Protein AF-A0A0H2V8B6-F1 (afdb_monomer)

Sequence (102 aa):
MMIISKKQLIGVVAIGILLAGVVFFIWWVSKGRFIQTTDDAYIGGNITTVASKVSGYISAIEVRDNQSVKKGDIILRLDDRDYRANVARLEGFRSSLRWPPS

Solvent-accessible surface area (backbone atoms only — not comparable to full-atom values): 6810 Å² total; per-residue (Å²): 133,89,82,79,48,73,69,56,53,51,49,54,50,52,52,51,52,51,53,52,51,52,54,50,49,53,47,36,73,74,52,56,76,74,69,74,86,75,87,78,78,74,82,86,70,90,84,78,89,84,77,76,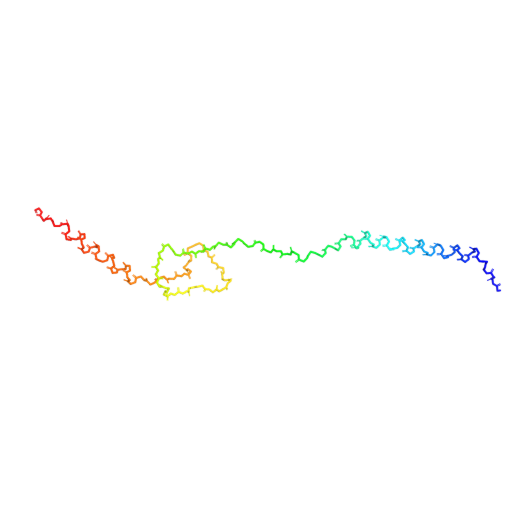96,65,95,64,56,78,67,44,74,70,63,61,92,92,60,92,79,62,95,86,64,73,55,65,39,63,52,52,66,68,57,54,53,50,50,53,52,51,51,54,51,54,57,63,68,66,64,73,87,129

Radius of gyration: 40.68 Å; Cα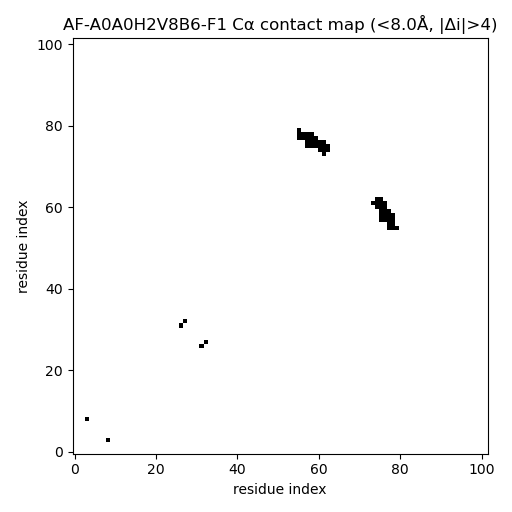 contacts (8 Å, |Δi|>4): 28; chains: 1; bounding box: 71×26×124 Å

Mean predicted aligned error: 17.41 Å

pLDDT: mean 74.7, std 12.06, range [47.59, 96.12]

Secondary structure (DSSP, 8-state):
-----HHHHHHHHHHHHHHHHHHHHHHHHHTGGG------------------SS---EEEE---TT----TT---EEE--HHHHHHHHHHHHHHHHHT----

Organism: Escherichia coli O6:H1 (strain CFT073 / ATCC 700928 / UPEC) (NCBI:txid199310)

Structure (mmCIF, N/CA/C/O backbone):
data_AF-A0A0H2V8B6-F1
#
_entry.id   AF-A0A0H2V8B6-F1
#
loop_
_atom_site.group_PDB
_atom_site.id
_atom_site.type_symbol
_atom_site.label_atom_id
_atom_site.label_alt_id
_atom_site.label_comp_id
_atom_site.label_asym_id
_atom_site.label_entity_id
_atom_site.label_seq_id
_atom_site.pdbx_PDB_ins_code
_atom_site.Cartn_x
_atom_site.Cartn_y
_atom_site.Cartn_z
_atom_site.occupancy
_atom_site.B_iso_or_equiv
_atom_site.auth_seq_id
_atom_site.auth_comp_id
_atom_site.auth_asym_id
_atom_site.auth_atom_id
_atom_site.pdbx_PDB_model_num
ATOM 1 N N . MET A 1 1 ? 30.424 0.004 -69.902 1.00 47.59 1 MET A N 1
ATOM 2 C CA . MET A 1 1 ? 30.930 -0.422 -68.579 1.00 47.59 1 MET A CA 1
ATOM 3 C C . MET A 1 1 ? 31.415 0.827 -67.846 1.00 47.59 1 MET A C 1
ATOM 5 O O . MET A 1 1 ? 32.482 1.327 -68.176 1.00 47.59 1 MET A O 1
ATOM 9 N N . MET A 1 2 ? 30.600 1.432 -66.976 1.00 61.28 2 MET A N 1
ATOM 10 C CA . MET A 1 2 ? 30.954 2.700 -66.317 1.00 61.28 2 MET A CA 1
ATOM 11 C C . MET A 1 2 ? 31.897 2.399 -65.144 1.00 61.28 2 MET A C 1
ATOM 13 O O . MET A 1 2 ? 31.486 1.795 -64.158 1.00 61.28 2 MET A O 1
ATOM 17 N N . ILE A 1 3 ? 33.179 2.738 -65.284 1.00 68.00 3 ILE A N 1
ATOM 18 C CA . ILE A 1 3 ? 34.205 2.438 -64.278 1.00 68.00 3 ILE A CA 1
ATOM 19 C C . ILE A 1 3 ? 34.148 3.539 -63.214 1.00 68.00 3 ILE A C 1
ATOM 21 O O . ILE A 1 3 ? 34.603 4.658 -63.440 1.00 68.00 3 ILE A O 1
ATOM 25 N N . ILE A 1 4 ? 33.545 3.237 -62.065 1.00 75.19 4 ILE A N 1
ATOM 26 C CA . ILE A 1 4 ? 33.440 4.170 -60.936 1.00 75.19 4 ILE A CA 1
ATOM 27 C C . ILE A 1 4 ? 34.823 4.312 -60.287 1.00 75.19 4 ILE A C 1
ATOM 29 O O . ILE A 1 4 ? 35.456 3.323 -59.915 1.00 75.19 4 ILE A O 1
ATOM 33 N N . SER A 1 5 ? 35.312 5.546 -60.145 1.00 83.06 5 SER A N 1
ATOM 34 C CA . SER A 1 5 ? 36.622 5.804 -59.531 1.00 83.06 5 SER A CA 1
ATOM 35 C C . SER A 1 5 ? 36.595 5.587 -58.010 1.00 83.06 5 SER A C 1
ATOM 37 O O . SER A 1 5 ? 35.576 5.817 -57.357 1.00 83.06 5 SER A O 1
ATOM 39 N N . LYS A 1 6 ? 37.736 5.220 -57.401 1.00 81.81 6 LYS A N 1
ATOM 40 C CA . LYS A 1 6 ? 37.846 5.025 -55.936 1.00 81.81 6 LYS A CA 1
ATOM 41 C C . LYS A 1 6 ? 37.335 6.234 -55.134 1.00 81.81 6 LYS A C 1
ATOM 43 O O . LYS A 1 6 ? 36.707 6.057 -54.099 1.00 81.81 6 LYS A O 1
ATOM 48 N N . LYS A 1 7 ? 37.551 7.459 -55.632 1.00 83.31 7 LYS A N 1
ATOM 49 C CA . LYS A 1 7 ? 37.069 8.703 -55.004 1.00 83.31 7 LYS A CA 1
ATOM 50 C C . LYS A 1 7 ? 35.541 8.826 -55.041 1.00 83.31 7 LYS A C 1
ATOM 52 O O . LYS A 1 7 ? 34.947 9.260 -54.062 1.00 83.31 7 LYS A O 1
ATOM 57 N N . GLN A 1 8 ? 34.905 8.406 -56.136 1.00 84.88 8 GLN A N 1
ATOM 58 C CA . GLN A 1 8 ? 3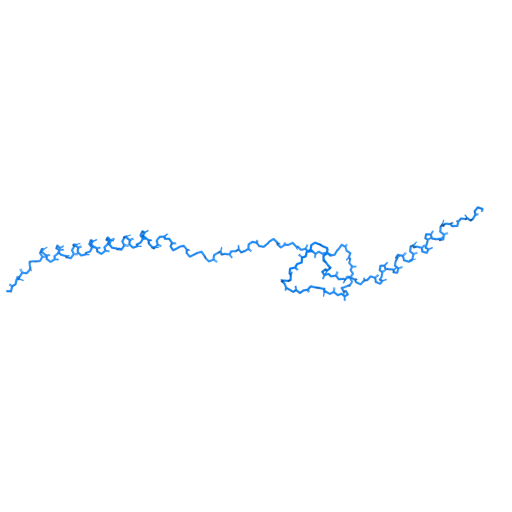3.443 8.375 -56.246 1.00 84.88 8 GLN A CA 1
ATOM 59 C C . GLN A 1 8 ? 32.830 7.293 -55.356 1.00 84.88 8 GLN A C 1
ATOM 61 O O . GLN A 1 8 ? 31.810 7.546 -54.725 1.00 84.88 8 GLN A O 1
ATOM 66 N N . LEU A 1 9 ? 33.483 6.133 -55.235 1.00 87.69 9 LEU A N 1
ATOM 67 C CA . LEU A 1 9 ? 33.059 5.087 -54.303 1.00 87.69 9 LEU A CA 1
ATOM 68 C C . LEU A 1 9 ? 33.084 5.595 -52.852 1.00 87.69 9 LEU A C 1
ATOM 70 O O . LEU A 1 9 ? 32.105 5.439 -52.129 1.00 87.69 9 LEU A O 1
ATOM 74 N N . ILE A 1 10 ? 34.168 6.270 -52.451 1.00 89.81 10 ILE A N 1
ATOM 75 C CA . ILE A 1 10 ? 34.291 6.883 -51.119 1.00 89.81 10 ILE A CA 1
ATOM 76 C C . ILE A 1 10 ? 33.205 7.945 -50.902 1.00 89.81 10 ILE A C 1
ATOM 78 O O . ILE A 1 10 ? 32.594 7.975 -49.838 1.00 89.81 10 ILE A O 1
ATOM 82 N N . GLY A 1 11 ? 32.924 8.779 -51.908 1.00 91.25 11 GLY A N 1
ATOM 83 C CA . GLY A 1 11 ? 31.867 9.790 -51.831 1.00 91.25 11 GLY A CA 1
ATOM 84 C C . GLY A 1 11 ? 30.478 9.184 -51.616 1.00 91.25 11 GLY A C 1
ATOM 85 O O . GLY A 1 11 ? 29.741 9.631 -50.742 1.00 91.25 11 GLY A O 1
ATOM 86 N N . VAL A 1 12 ? 30.140 8.125 -52.355 1.00 91.38 12 VAL A N 1
ATOM 87 C CA . VAL A 1 12 ? 28.854 7.424 -52.209 1.00 91.38 12 VAL A CA 1
ATOM 88 C C . VAL A 1 12 ? 28.729 6.773 -50.831 1.00 91.38 12 VAL A C 1
ATOM 90 O O . VAL A 1 12 ? 27.685 6.891 -50.193 1.00 91.38 12 VAL A O 1
ATOM 93 N N . VAL A 1 13 ? 29.796 6.143 -50.335 1.00 93.00 13 VAL A N 1
ATOM 94 C CA . VAL A 1 13 ? 29.809 5.540 -48.993 1.00 93.00 13 VAL A CA 1
ATOM 95 C C . VAL A 1 13 ? 29.663 6.609 -47.907 1.00 93.00 13 VAL A C 1
ATOM 97 O O . VAL A 1 13 ? 28.864 6.435 -46.990 1.00 93.00 13 V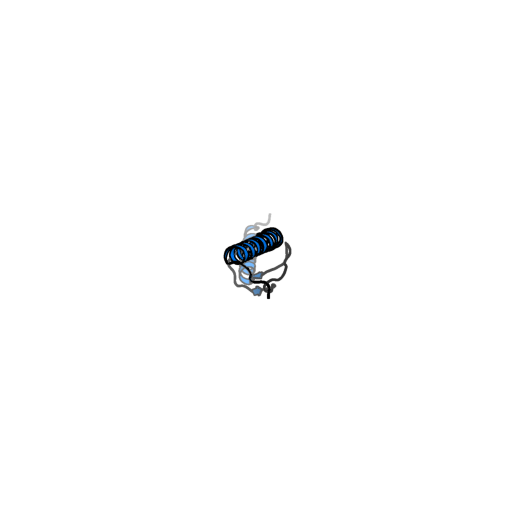AL A O 1
ATOM 100 N N . ALA A 1 14 ? 30.369 7.735 -48.026 1.00 93.38 14 ALA A N 1
ATOM 101 C CA . ALA A 1 14 ? 30.271 8.839 -47.074 1.00 93.38 14 ALA A CA 1
ATOM 102 C C . ALA A 1 14 ? 28.851 9.424 -47.018 1.00 93.38 14 ALA A C 1
ATOM 104 O O . ALA A 1 14 ? 28.317 9.646 -45.932 1.00 93.38 14 ALA A O 1
ATOM 105 N N . ILE A 1 15 ? 28.210 9.608 -48.177 1.00 94.31 15 ILE A N 1
ATOM 106 C CA . ILE A 1 15 ? 26.814 10.057 -48.261 1.00 94.31 15 ILE A CA 1
ATOM 107 C C . ILE A 1 15 ? 25.873 9.015 -47.645 1.00 94.31 15 ILE A C 1
ATOM 109 O O . ILE A 1 15 ? 24.972 9.379 -46.893 1.00 94.31 15 ILE A O 1
ATOM 113 N N . GLY A 1 16 ? 26.096 7.725 -47.906 1.00 94.62 16 GLY A N 1
ATOM 114 C CA . GLY A 1 16 ? 25.304 6.643 -47.319 1.00 94.62 16 GLY A CA 1
ATOM 115 C C . GLY A 1 16 ? 25.362 6.627 -45.789 1.00 94.62 16 GLY A C 1
ATOM 116 O O . GLY A 1 16 ? 24.325 6.528 -45.135 1.00 94.62 16 GLY A O 1
ATOM 117 N N . ILE A 1 17 ? 26.556 6.799 -45.215 1.00 94.81 17 ILE A N 1
ATOM 118 C CA . ILE A 1 17 ? 26.750 6.890 -43.759 1.00 94.81 17 ILE A CA 1
ATOM 119 C C . ILE A 1 17 ? 26.039 8.125 -43.196 1.00 94.81 17 ILE A C 1
ATOM 121 O O . ILE A 1 17 ? 25.360 8.030 -42.173 1.00 94.81 17 ILE A O 1
ATOM 125 N N . LEU A 1 18 ? 26.152 9.269 -43.877 1.00 96.12 18 LEU A N 1
ATOM 126 C CA . LEU A 1 18 ? 25.495 10.505 -43.457 1.00 96.12 18 LEU A CA 1
ATOM 127 C C . LEU A 1 18 ? 23.967 10.336 -43.418 1.00 96.12 18 LEU A C 1
ATOM 129 O O . LEU A 1 18 ? 23.328 10.683 -42.427 1.00 96.12 18 LEU A O 1
ATOM 133 N N . LEU A 1 19 ? 23.387 9.750 -44.468 1.00 95.62 19 LEU A N 1
ATOM 134 C CA . LEU A 1 19 ? 21.948 9.497 -44.560 1.00 95.62 19 LEU A CA 1
ATOM 135 C C . LEU A 1 19 ? 21.469 8.519 -43.482 1.00 95.62 19 LEU A C 1
ATOM 137 O O . LEU A 1 19 ? 20.456 8.779 -42.832 1.00 95.62 19 LEU A O 1
ATOM 141 N N . ALA A 1 20 ? 22.210 7.436 -43.240 1.00 93.19 20 ALA A N 1
ATOM 142 C CA . ALA A 1 20 ? 21.893 6.485 -42.177 1.00 93.19 20 ALA A CA 1
ATOM 143 C C . ALA A 1 20 ? 21.911 7.150 -40.789 1.00 93.19 20 ALA A C 1
ATOM 145 O O . ALA A 1 20 ? 21.002 6.931 -39.986 1.00 93.19 20 ALA A O 1
ATOM 146 N N . GLY A 1 21 ? 22.899 8.016 -40.533 1.00 94.50 21 GLY A N 1
ATOM 147 C CA . GLY A 1 21 ? 22.989 8.794 -39.297 1.00 94.50 21 GLY A CA 1
ATOM 148 C C . GLY A 1 21 ? 21.800 9.736 -39.098 1.00 94.50 21 GLY A C 1
ATOM 149 O O . GLY A 1 21 ? 21.239 9.792 -38.005 1.00 94.50 21 GLY A O 1
ATOM 150 N N . VAL A 1 22 ? 21.360 10.423 -40.158 1.00 94.88 22 VAL A N 1
ATOM 151 C CA . VAL A 1 22 ? 20.187 11.314 -40.113 1.00 94.88 22 VAL A CA 1
ATOM 152 C C . VAL A 1 22 ? 18.906 10.533 -39.817 1.00 94.88 22 VAL A C 1
ATOM 154 O O . VAL A 1 22 ? 18.135 10.933 -38.945 1.00 94.88 22 VAL A O 1
ATOM 157 N N . VAL A 1 23 ? 18.685 9.399 -40.488 1.00 93.19 23 VAL A N 1
ATOM 158 C CA . VAL A 1 23 ? 17.500 8.553 -40.256 1.00 93.19 23 VAL A CA 1
ATOM 159 C C . VAL A 1 23 ? 17.475 8.026 -38.820 1.00 93.19 23 VAL A C 1
ATOM 161 O O . VAL A 1 23 ? 16.441 8.104 -38.152 1.00 93.19 23 VAL A O 1
ATOM 164 N N . PHE A 1 24 ? 18.617 7.551 -38.314 1.00 89.50 24 PHE A N 1
ATOM 165 C CA . PHE A 1 24 ? 18.739 7.096 -36.931 1.00 89.50 24 PHE A CA 1
ATOM 166 C C . PHE A 1 24 ? 18.465 8.225 -35.930 1.00 89.50 24 PHE A C 1
ATOM 168 O O . PHE A 1 24 ? 17.709 8.036 -34.977 1.00 89.50 24 PHE A O 1
ATOM 175 N N . PHE A 1 25 ? 19.020 9.416 -36.165 1.00 89.06 25 PHE A N 1
ATOM 176 C CA . PHE A 1 25 ? 18.812 10.579 -35.306 1.00 89.06 25 PHE A CA 1
ATOM 177 C C . PHE A 1 25 ? 17.336 10.995 -35.242 1.00 89.06 25 PHE A C 1
ATOM 179 O O . PHE A 1 25 ? 16.802 11.219 -34.154 1.00 89.06 25 PHE A O 1
ATOM 186 N N . ILE A 1 26 ? 16.647 11.032 -36.388 1.00 88.94 26 ILE A N 1
ATOM 187 C CA . ILE A 1 26 ? 15.210 11.335 -36.455 1.00 88.94 26 ILE A CA 1
ATOM 188 C C . ILE A 1 26 ? 14.404 10.301 -35.663 1.00 88.94 26 ILE A C 1
ATOM 190 O O . ILE A 1 26 ? 13.524 10.674 -34.883 1.00 88.94 26 ILE A O 1
ATOM 194 N N . TRP A 1 27 ? 14.709 9.010 -35.821 1.00 85.38 27 TRP A N 1
ATOM 195 C CA . TRP A 1 27 ? 14.037 7.939 -35.084 1.00 85.38 27 TRP A CA 1
ATOM 196 C C . TRP A 1 27 ? 14.282 8.034 -33.570 1.00 85.38 27 TRP A C 1
ATOM 198 O O . TRP A 1 27 ? 13.338 7.942 -32.779 1.00 85.38 27 TRP A O 1
ATOM 208 N N . TRP A 1 28 ? 15.522 8.304 -33.158 1.00 81.31 28 TRP A N 1
ATOM 209 C CA . TRP A 1 28 ? 15.904 8.475 -31.756 1.00 81.31 28 TRP A CA 1
ATOM 210 C C . TRP A 1 28 ? 15.169 9.645 -31.091 1.00 81.31 28 TRP A C 1
ATOM 212 O O . TRP A 1 28 ? 14.579 9.485 -30.021 1.00 81.31 28 TRP A O 1
ATOM 222 N N . VAL A 1 29 ? 15.151 10.813 -31.742 1.00 82.00 29 VAL A N 1
ATOM 223 C CA . VAL A 1 29 ? 14.468 12.013 -31.231 1.00 82.00 29 VAL A CA 1
ATOM 224 C C . VAL A 1 29 ? 12.949 11.841 -31.230 1.00 82.00 29 VAL A C 1
ATOM 226 O O . VAL A 1 29 ? 12.285 12.338 -30.326 1.00 82.00 29 VAL A O 1
ATOM 229 N N . SER A 1 30 ? 12.384 11.127 -32.204 1.00 75.62 30 SER A N 1
ATOM 230 C CA . SER A 1 30 ? 10.926 10.994 -32.329 1.00 75.62 30 SER A CA 1
ATOM 231 C C . SER A 1 30 ? 10.332 9.893 -31.451 1.00 75.62 30 SER A C 1
ATOM 233 O O . SER A 1 30 ? 9.176 9.992 -31.043 1.00 75.62 30 SER A O 1
ATOM 235 N N . LYS A 1 31 ? 11.077 8.811 -31.203 1.00 67.00 31 LYS A N 1
ATOM 236 C CA . LYS A 1 31 ? 10.559 7.600 -30.546 1.00 67.00 31 LYS A CA 1
ATOM 237 C C . LYS A 1 31 ? 11.441 7.131 -29.395 1.00 67.00 31 LYS A C 1
ATOM 239 O O . LYS A 1 31 ? 10.926 6.936 -28.301 1.00 67.00 31 LYS A O 1
ATOM 244 N N . GLY A 1 32 ? 12.748 6.994 -29.615 1.00 61.62 32 GLY A N 1
ATOM 245 C CA . GLY A 1 32 ? 13.669 6.395 -28.639 1.00 61.62 32 GLY A CA 1
ATOM 246 C C . GLY A 1 32 ? 13.771 7.162 -27.316 1.00 61.62 32 GLY A C 1
ATOM 247 O O . GLY A 1 32 ? 13.720 6.558 -26.250 1.00 61.62 32 GLY A O 1
ATOM 248 N N . ARG A 1 33 ? 13.832 8.501 -27.363 1.00 64.38 33 ARG A N 1
ATOM 249 C CA . ARG A 1 33 ? 14.025 9.346 -26.164 1.00 64.38 33 ARG A CA 1
ATOM 250 C C . ARG A 1 33 ? 12.857 9.359 -25.171 1.00 64.38 33 ARG A C 1
ATOM 252 O O . ARG A 1 33 ? 13.016 9.864 -24.062 1.00 64.38 33 ARG A O 1
ATOM 259 N N . PHE A 1 34 ? 11.683 8.880 -25.581 1.00 60.47 34 PHE A N 1
ATOM 260 C CA . PHE A 1 34 ? 10.469 8.882 -24.759 1.00 60.47 34 PHE A CA 1
ATOM 261 C C . PHE A 1 34 ? 10.143 7.501 -24.179 1.00 60.47 34 PHE A C 1
ATOM 263 O O . PHE A 1 34 ? 9.169 7.372 -23.444 1.00 60.47 34 PHE A O 1
ATOM 270 N N . ILE A 1 35 ? 10.955 6.479 -24.477 1.00 57.53 35 ILE A N 1
ATOM 271 C CA . ILE A 1 35 ? 10.839 5.151 -23.868 1.00 57.53 35 ILE A CA 1
ATOM 272 C C . ILE A 1 35 ? 11.512 5.223 -22.497 1.00 57.53 35 ILE A C 1
ATOM 274 O O . ILE A 1 35 ? 12.675 4.872 -22.321 1.00 57.53 35 ILE A O 1
ATOM 278 N N . GLN A 1 36 ? 10.783 5.777 -21.535 1.00 54.94 36 GLN A N 1
ATOM 279 C CA . GLN A 1 36 ? 11.112 5.681 -20.121 1.00 54.94 36 GLN A CA 1
ATOM 280 C C . GLN A 1 36 ? 10.398 4.435 -19.597 1.00 54.94 36 GLN A C 1
ATOM 282 O O . GLN A 1 36 ? 9.201 4.470 -19.318 1.00 54.94 36 GLN A O 1
ATOM 287 N N . THR A 1 37 ? 11.111 3.312 -19.536 1.00 56.44 37 THR A N 1
ATOM 288 C CA . THR A 1 37 ? 10.625 2.128 -18.823 1.00 56.44 37 THR A CA 1
ATOM 289 C C . THR A 1 37 ? 10.832 2.390 -17.337 1.00 56.44 37 THR A C 1
ATOM 291 O O . THR A 1 37 ? 11.924 2.209 -16.809 1.00 56.44 37 THR A O 1
ATOM 294 N N . THR A 1 38 ? 9.797 2.909 -16.683 1.00 54.28 38 THR A N 1
ATOM 295 C CA . THR A 1 38 ? 9.719 2.972 -15.223 1.00 54.28 38 THR A CA 1
ATOM 296 C C . THR A 1 38 ? 9.122 1.647 -14.756 1.00 54.28 38 THR A C 1
ATOM 298 O O . THR A 1 38 ? 7.941 1.396 -14.974 1.00 54.28 38 THR A O 1
ATOM 301 N N . ASP A 1 39 ? 9.943 0.802 -14.132 1.00 54.41 39 ASP A N 1
ATOM 302 C CA . ASP A 1 39 ? 9.483 -0.388 -13.394 1.00 54.41 39 ASP A CA 1
ATOM 303 C C . ASP A 1 39 ? 9.065 -0.044 -11.948 1.00 54.41 39 ASP A C 1
ATOM 305 O O . ASP A 1 39 ? 8.549 -0.882 -11.214 1.00 54.41 39 ASP A O 1
ATOM 309 N N . ASP A 1 40 ? 9.208 1.220 -11.543 1.00 51.56 40 ASP A N 1
ATOM 310 C CA . ASP A 1 40 ? 8.954 1.685 -10.178 1.00 51.56 40 ASP A CA 1
ATOM 311 C C . ASP A 1 40 ? 7.545 2.270 -10.010 1.00 51.56 40 ASP A C 1
ATOM 313 O O . ASP A 1 40 ? 7.355 3.401 -9.558 1.00 51.56 40 ASP A O 1
ATOM 317 N N . ALA A 1 41 ? 6.517 1.497 -10.356 1.00 50.78 41 ALA A N 1
ATOM 318 C CA . ALA A 1 41 ? 5.152 1.811 -9.941 1.00 50.78 41 ALA A CA 1
ATOM 319 C C . ALA A 1 41 ? 4.928 1.351 -8.487 1.00 50.78 41 ALA A C 1
ATOM 321 O O . ALA A 1 41 ? 4.197 0.398 -8.222 1.00 50.78 41 ALA A O 1
ATOM 322 N N . TYR A 1 42 ? 5.564 2.017 -7.519 1.00 52.28 42 TYR A N 1
ATOM 323 C CA . TYR A 1 42 ? 5.255 1.797 -6.104 1.00 52.28 42 TYR A CA 1
ATOM 324 C C . TYR A 1 42 ? 3.915 2.457 -5.770 1.00 52.28 42 TYR A C 1
ATOM 326 O O . TYR A 1 42 ? 3.802 3.680 -5.676 1.00 52.28 42 TYR A O 1
ATOM 334 N N . ILE A 1 43 ? 2.879 1.642 -5.575 1.00 56.62 43 ILE A N 1
ATOM 335 C CA . ILE A 1 43 ? 1.605 2.107 -5.026 1.00 56.62 43 ILE A CA 1
ATOM 336 C C . ILE A 1 43 ? 1.852 2.415 -3.546 1.00 56.62 43 ILE A C 1
ATOM 338 O O . ILE A 1 43 ? 1.919 1.515 -2.711 1.00 56.62 43 ILE A O 1
ATOM 342 N N . GLY A 1 44 ? 2.029 3.696 -3.221 1.00 50.25 44 GLY A N 1
ATOM 343 C CA . GLY A 1 44 ? 2.095 4.170 -1.842 1.00 50.25 44 GLY A CA 1
ATOM 344 C C . GLY A 1 44 ? 0.753 3.953 -1.144 1.00 50.25 44 GLY A C 1
ATOM 345 O O . GLY A 1 44 ? -0.131 4.801 -1.210 1.00 50.25 44 GLY A O 1
ATOM 346 N N . GLY A 1 45 ? 0.582 2.802 -0.497 1.00 55.00 45 GLY A N 1
ATOM 347 C CA . GLY A 1 45 ? -0.544 2.533 0.390 1.00 55.00 45 GLY A CA 1
ATOM 348 C C . GLY A 1 45 ? -0.239 3.058 1.789 1.00 55.00 45 GLY A C 1
ATOM 349 O O . GLY A 1 45 ? 0.780 2.704 2.375 1.00 55.00 45 GLY A O 1
ATOM 350 N N . ASN A 1 46 ? -1.111 3.898 2.347 1.00 54.88 46 ASN A N 1
ATOM 351 C CA . ASN A 1 46 ? -1.014 4.266 3.757 1.00 54.88 46 ASN A CA 1
ATOM 352 C C . ASN A 1 46 ? -1.450 3.062 4.610 1.00 54.88 46 ASN A C 1
ATOM 354 O O . ASN A 1 46 ? -2.644 2.807 4.767 1.00 54.88 46 ASN A O 1
ATOM 358 N N . ILE A 1 47 ? -0.482 2.294 5.113 1.00 56.91 47 ILE A N 1
ATOM 359 C CA . ILE A 1 47 ? -0.727 1.147 5.991 1.00 56.91 47 ILE A CA 1
ATOM 360 C C . ILE A 1 47 ? -0.762 1.664 7.430 1.00 56.91 47 ILE A C 1
ATOM 362 O O . ILE A 1 47 ? 0.264 2.038 7.992 1.00 56.91 47 ILE A O 1
ATOM 366 N N . THR A 1 48 ? -1.949 1.692 8.034 1.00 64.75 48 THR A N 1
ATOM 367 C CA . THR A 1 48 ? -2.121 2.016 9.457 1.00 64.75 48 THR A CA 1
ATOM 368 C C . THR A 1 48 ? -2.506 0.756 10.222 1.00 64.75 48 THR A C 1
ATOM 370 O O . THR A 1 48 ? -3.522 0.130 9.925 1.00 64.75 48 THR A O 1
ATOM 373 N N . THR A 1 49 ? -1.711 0.391 11.227 1.00 67.56 49 THR A N 1
ATOM 374 C CA . THR A 1 49 ? -1.994 -0.756 12.096 1.00 67.56 49 THR A CA 1
ATOM 375 C C . THR A 1 49 ? -3.135 -0.423 13.056 1.00 67.56 49 THR A C 1
ATOM 377 O O . THR A 1 49 ? -3.049 0.538 13.821 1.00 67.56 49 THR A O 1
ATOM 380 N N . VAL A 1 50 ? -4.198 -1.230 13.049 1.00 67.38 50 VAL A N 1
ATOM 381 C CA . VAL A 1 50 ? -5.316 -1.122 14.000 1.00 67.38 50 VAL A CA 1
ATOM 382 C C . VAL A 1 50 ? -5.150 -2.198 15.070 1.00 67.38 50 VAL A C 1
ATOM 384 O O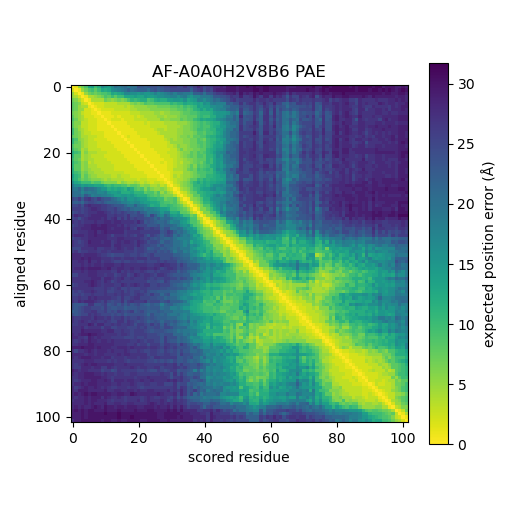 . VAL A 1 50 ? -5.086 -3.381 14.751 1.00 67.38 50 VAL A O 1
ATOM 387 N N . ALA A 1 51 ? -5.083 -1.791 16.338 1.00 72.69 51 ALA A N 1
ATOM 388 C CA . ALA A 1 51 ? -4.971 -2.693 17.484 1.00 72.69 51 ALA A CA 1
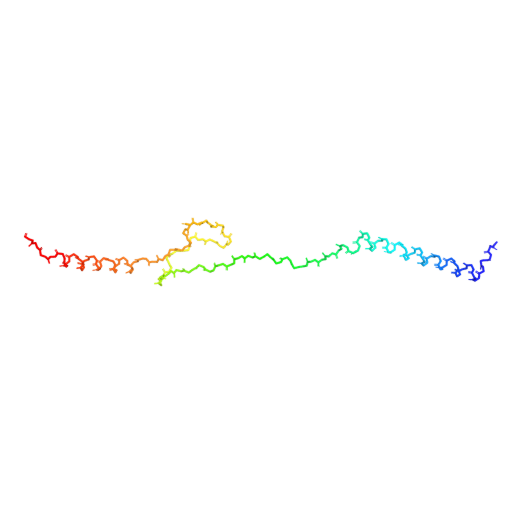ATOM 389 C C . ALA A 1 51 ? -6.086 -2.425 18.503 1.00 72.69 51 ALA A C 1
ATOM 391 O O . ALA A 1 51 ? -6.564 -1.293 18.636 1.00 72.69 51 ALA A O 1
ATOM 392 N N . SER A 1 52 ? -6.500 -3.459 19.241 1.00 72.12 52 SER A N 1
ATOM 393 C CA . SER A 1 52 ? -7.463 -3.287 20.326 1.00 72.12 52 SER A CA 1
ATOM 394 C C . SER A 1 52 ? -6.833 -2.530 21.493 1.00 72.12 52 SER A C 1
ATOM 396 O O . SER A 1 52 ? -5.701 -2.782 21.897 1.00 72.12 52 SER A O 1
ATOM 398 N N . LYS A 1 53 ? -7.598 -1.611 22.089 1.00 70.81 53 LYS A N 1
ATOM 399 C CA . LYS A 1 53 ? -7.168 -0.874 23.288 1.00 70.81 53 LYS A CA 1
ATOM 400 C C . LYS A 1 53 ? -7.093 -1.766 24.536 1.00 70.81 53 LYS A C 1
ATOM 402 O O . LYS A 1 53 ? -6.520 -1.362 25.543 1.00 70.81 53 LYS A O 1
ATOM 407 N N . VAL A 1 54 ? -7.699 -2.952 24.485 1.00 68.31 54 VAL A N 1
ATOM 408 C CA . VAL A 1 54 ? -7.782 -3.880 25.613 1.00 68.31 54 VAL A CA 1
ATOM 409 C C . VAL A 1 54 ? -7.335 -5.274 25.182 1.00 68.31 54 VAL A C 1
ATOM 411 O O . VAL A 1 54 ? -7.637 -5.713 24.070 1.00 68.31 54 VAL A O 1
ATOM 414 N N . SER A 1 55 ? -6.591 -5.944 26.060 1.00 67.12 55 SER A N 1
ATOM 415 C CA . SER A 1 55 ? -6.091 -7.304 25.874 1.00 67.12 55 SER A CA 1
ATOM 416 C C . SER A 1 55 ? -7.196 -8.328 26.142 1.00 67.12 55 SER A C 1
ATOM 418 O O . SER A 1 55 ? -7.620 -8.474 27.285 1.00 67.12 55 SER A O 1
ATOM 420 N N . GLY A 1 56 ? -7.627 -9.064 25.121 1.00 66.75 56 GLY A N 1
ATOM 421 C CA . GLY A 1 56 ? -8.619 -10.132 25.250 1.00 66.75 56 GLY A CA 1
ATOM 422 C C . GLY A 1 56 ? -8.467 -11.173 24.144 1.00 66.75 56 GLY A C 1
ATOM 423 O O . GLY A 1 56 ? -7.780 -10.932 23.150 1.00 66.75 56 GLY A O 1
ATOM 424 N N . TYR A 1 57 ? -9.092 -12.336 24.320 1.00 70.12 57 TYR A N 1
ATOM 425 C CA . TYR A 1 57 ? -9.103 -13.384 23.301 1.00 70.12 57 TYR A CA 1
ATOM 426 C C . TYR A 1 57 ? -10.002 -12.980 22.128 1.00 70.12 57 TYR A C 1
ATOM 428 O O . TYR A 1 57 ? -11.060 -12.383 22.323 1.00 70.12 57 TYR A O 1
ATOM 436 N N . ILE A 1 58 ? -9.578 -13.291 20.904 1.00 69.81 58 ILE A N 1
ATOM 437 C CA . ILE A 1 58 ? -10.357 -13.022 19.690 1.00 69.81 58 ILE A CA 1
ATOM 438 C C . ILE A 1 58 ? -11.506 -14.031 19.626 1.00 69.81 58 ILE A C 1
ATOM 440 O O . ILE A 1 58 ? -11.257 -15.235 19.607 1.00 69.81 58 ILE A O 1
ATOM 444 N N . SER A 1 59 ? -12.749 -13.552 19.581 1.00 74.75 59 SER A N 1
ATOM 445 C CA . SER A 1 59 ? -13.936 -14.406 19.451 1.00 74.75 59 SER A CA 1
ATOM 446 C C . SER A 1 59 ? -14.357 -14.604 17.995 1.00 74.75 59 SER A C 1
ATOM 448 O O . SER A 1 59 ? -14.804 -15.691 17.639 1.00 74.75 59 SER A O 1
ATOM 450 N N . ALA A 1 60 ? -14.175 -13.592 17.142 1.00 71.00 60 ALA A N 1
ATOM 451 C CA . ALA A 1 60 ? -14.432 -13.684 15.706 1.00 71.00 60 ALA A CA 1
ATOM 452 C C . ALA A 1 60 ? -13.623 -12.644 14.916 1.00 71.00 60 ALA A C 1
ATOM 454 O O . ALA A 1 60 ? -13.402 -11.522 15.384 1.00 71.00 60 ALA A O 1
ATOM 455 N N . ILE A 1 61 ? -13.216 -13.019 13.701 1.00 79.25 61 ILE A N 1
ATOM 456 C CA . ILE A 1 61 ? -12.656 -12.119 12.687 1.00 79.25 61 ILE A CA 1
ATOM 457 C C . ILE A 1 61 ? -13.735 -11.952 11.618 1.00 79.25 61 ILE A C 1
ATOM 459 O O . ILE A 1 61 ? -14.117 -12.924 10.974 1.00 79.25 61 ILE A O 1
ATOM 463 N N . GLU A 1 62 ? -14.239 -10.732 11.456 1.00 78.12 62 GLU A N 1
ATOM 464 C CA . GLU A 1 62 ? -15.408 -10.432 10.609 1.00 78.12 62 GLU A CA 1
ATOM 465 C C . GLU A 1 62 ? -15.000 -9.854 9.239 1.00 78.12 62 GLU A C 1
ATOM 467 O O . GLU A 1 62 ? -15.840 -9.399 8.462 1.00 78.12 62 GLU A O 1
ATOM 472 N N . VAL A 1 63 ? -13.698 -9.856 8.932 1.00 77.69 63 VAL A N 1
ATOM 473 C CA . VAL A 1 63 ? -13.132 -9.323 7.686 1.00 77.69 63 VAL A CA 1
ATOM 474 C C . VAL A 1 63 ? -12.288 -10.354 6.950 1.00 77.69 63 VAL A C 1
ATOM 476 O O . VAL A 1 63 ? -11.687 -11.245 7.550 1.00 77.69 63 VAL A O 1
ATOM 479 N N . ARG A 1 64 ? -12.228 -10.200 5.627 1.00 75.44 64 ARG A N 1
ATOM 480 C CA . ARG A 1 64 ? -11.369 -10.975 4.726 1.00 75.44 64 ARG A CA 1
ATOM 481 C C . ARG A 1 64 ? -10.219 -10.116 4.205 1.00 75.44 64 ARG A C 1
ATOM 483 O O . ARG A 1 64 ? -10.328 -8.891 4.146 1.00 75.44 64 ARG A O 1
ATOM 490 N N . ASP A 1 65 ? -9.146 -10.766 3.768 1.00 69.88 65 ASP A N 1
ATOM 491 C CA . ASP A 1 65 ? -8.006 -10.082 3.154 1.00 69.88 65 ASP A CA 1
ATOM 492 C C . ASP A 1 65 ? -8.447 -9.215 1.967 1.00 69.88 65 ASP A C 1
ATOM 494 O O . ASP A 1 65 ? -9.250 -9.635 1.130 1.00 69.88 65 ASP A O 1
ATOM 498 N N . ASN A 1 66 ? -7.909 -7.993 1.900 1.00 68.88 66 ASN A N 1
ATOM 499 C CA . ASN A 1 66 ? -8.209 -6.980 0.878 1.00 68.88 66 ASN A CA 1
ATOM 500 C C . ASN A 1 66 ? -9.681 -6.529 0.799 1.00 68.88 66 ASN A C 1
ATOM 502 O O . ASN A 1 66 ? -10.098 -5.937 -0.199 1.00 68.88 66 ASN A O 1
ATOM 506 N N . GLN A 1 67 ? -10.481 -6.770 1.839 1.00 77.19 67 GLN A N 1
ATOM 507 C CA . GLN A 1 67 ? -11.848 -6.264 1.906 1.00 77.19 67 GLN A CA 1
ATOM 508 C C . GLN A 1 67 ? -11.869 -4.747 2.149 1.00 77.19 67 GLN A C 1
ATOM 510 O O . GLN A 1 67 ? -11.210 -4.231 3.051 1.00 77.19 67 GLN A O 1
ATOM 515 N N . SER A 1 68 ? -12.671 -4.021 1.365 1.00 79.56 68 SER A N 1
ATOM 516 C CA . SER A 1 68 ? -12.929 -2.598 1.602 1.00 79.56 68 SER A CA 1
ATOM 517 C C . SER A 1 68 ? -13.804 -2.424 2.847 1.00 79.56 68 SER A C 1
ATOM 519 O O . SER A 1 68 ? -14.904 -2.975 2.905 1.00 79.56 68 SER A O 1
ATOM 521 N N . VAL A 1 69 ? -13.318 -1.661 3.830 1.00 80.62 69 VAL A N 1
ATOM 522 C CA . VAL A 1 69 ? -14.015 -1.363 5.092 1.00 80.62 69 VAL A CA 1
ATOM 523 C C . VAL A 1 69 ? -14.269 0.135 5.233 1.00 80.62 69 VAL A C 1
ATOM 525 O O . VAL A 1 69 ? -13.480 0.966 4.773 1.00 80.62 69 VAL A O 1
ATOM 528 N N . LYS A 1 70 ? -15.381 0.497 5.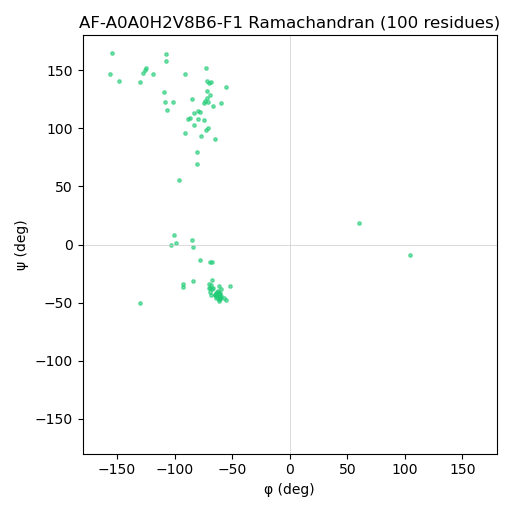871 1.00 80.94 70 LYS A N 1
ATOM 529 C CA . LYS A 1 70 ? -15.763 1.879 6.177 1.00 80.94 70 LYS A CA 1
ATOM 530 C C . LYS A 1 70 ? -15.608 2.160 7.669 1.00 80.94 70 LYS A C 1
ATOM 532 O O . LYS A 1 70 ? -15.510 1.268 8.509 1.00 80.94 70 LYS A O 1
ATOM 537 N N . LYS A 1 71 ? -15.592 3.447 8.022 1.00 76.88 71 LYS A N 1
ATOM 538 C CA . LYS A 1 71 ? -15.556 3.875 9.424 1.00 76.88 71 LYS A CA 1
ATOM 539 C C . LYS A 1 71 ? -16.792 3.345 10.161 1.00 76.88 71 LYS A C 1
ATOM 541 O O . LYS A 1 71 ? -17.908 3.712 9.809 1.00 76.88 71 LYS A O 1
ATOM 546 N N . GLY A 1 72 ? -16.562 2.567 11.217 1.00 81.81 72 GLY A N 1
ATOM 547 C CA . GLY A 1 72 ? -17.615 1.977 12.049 1.00 81.81 72 GLY A CA 1
ATOM 548 C C . GLY A 1 72 ? -17.850 0.486 11.803 1.00 81.81 72 GLY A C 1
ATOM 549 O O . GLY A 1 72 ? -18.551 -0.133 12.600 1.00 81.81 72 GLY A O 1
ATOM 550 N N . ASP A 1 73 ? -17.238 -0.096 10.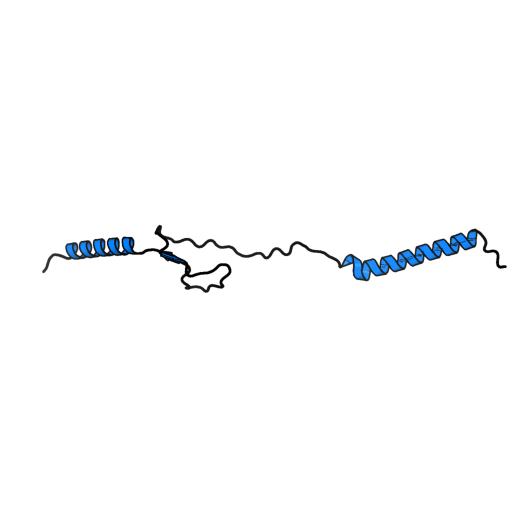769 1.00 80.88 73 ASP A N 1
ATOM 551 C CA . ASP A 1 73 ? -17.343 -1.530 10.515 1.00 80.88 73 ASP A CA 1
ATOM 552 C C . ASP A 1 73 ? -16.608 -2.328 11.600 1.00 80.88 73 ASP A C 1
ATOM 554 O O . ASP A 1 73 ? -15.522 -1.964 12.063 1.00 80.88 73 ASP A O 1
ATOM 558 N N . ILE A 1 74 ? -17.222 -3.434 12.019 1.00 80.56 74 ILE A N 1
ATOM 559 C CA . ILE A 1 74 ? -16.636 -4.347 12.996 1.00 80.56 74 ILE A CA 1
ATOM 560 C C . ILE A 1 74 ? -15.630 -5.222 12.258 1.00 80.56 74 ILE A C 1
ATOM 562 O O . ILE A 1 74 ? -16.000 -6.010 11.398 1.00 80.56 74 ILE A O 1
ATOM 566 N N . ILE A 1 75 ? -14.355 -5.075 12.608 1.00 79.75 75 ILE A N 1
ATOM 567 C CA . ILE A 1 75 ? -13.251 -5.829 11.999 1.00 79.75 75 ILE A CA 1
ATOM 568 C C . ILE A 1 75 ? -12.953 -7.102 12.806 1.00 79.75 75 ILE A C 1
ATOM 570 O O . ILE A 1 75 ? -12.638 -8.160 12.265 1.00 79.75 75 ILE A O 1
ATOM 574 N N . LEU A 1 76 ? -13.079 -6.996 14.126 1.00 79.19 76 LEU A N 1
ATOM 575 C CA . LEU A 1 76 ? -12.713 -8.020 15.090 1.00 79.19 76 LEU A CA 1
ATOM 576 C C . LEU A 1 76 ? -13.656 -7.926 16.285 1.00 79.19 76 LEU A C 1
ATOM 578 O O . LEU A 1 76 ? -13.953 -6.824 16.758 1.00 79.19 76 LEU A O 1
ATOM 582 N N . ARG A 1 77 ? -14.062 -9.074 16.820 1.00 76.56 77 ARG A N 1
ATOM 583 C CA . ARG A 1 77 ? -14.750 -9.157 18.105 1.00 76.56 77 ARG A CA 1
ATOM 584 C C . ARG A 1 77 ? -13.825 -9.791 19.139 1.00 76.56 77 ARG A C 1
ATOM 586 O O . ARG A 1 77 ? -13.200 -10.818 18.884 1.00 76.56 77 ARG A O 1
ATOM 593 N N . LEU A 1 78 ? -13.727 -9.151 20.299 1.00 76.62 78 LEU A N 1
ATOM 594 C CA . LEU A 1 78 ? -13.058 -9.698 21.479 1.00 76.62 78 LEU A CA 1
ATOM 595 C C . LEU A 1 78 ? -14.085 -10.459 22.318 1.00 76.62 78 LEU A C 1
ATOM 597 O O . LEU A 1 78 ? -15.262 -10.097 22.341 1.00 76.62 78 LEU A O 1
ATOM 601 N N . ASP A 1 79 ? -13.649 -11.519 22.983 1.00 74.31 79 ASP A N 1
ATOM 602 C CA . ASP A 1 79 ? -14.442 -12.224 23.985 1.00 74.31 79 ASP A CA 1
ATOM 603 C C . ASP A 1 79 ? -14.671 -11.312 25.199 1.00 74.31 79 ASP A C 1
ATOM 605 O O . ASP A 1 79 ? -13.724 -10.839 25.832 1.00 74.31 79 ASP A O 1
ATOM 609 N N . ASP A 1 80 ? -15.936 -11.023 25.497 1.00 74.62 80 ASP A N 1
ATOM 610 C CA . ASP A 1 80 ? -16.344 -10.071 26.525 1.00 74.62 80 ASP A CA 1
ATOM 611 C C . ASP A 1 80 ? -16.724 -10.734 27.857 1.00 74.62 80 ASP A C 1
ATOM 613 O O . ASP A 1 80 ? -17.082 -10.028 28.804 1.00 74.62 80 ASP A O 1
ATOM 617 N N . ARG A 1 81 ? -16.624 -12.068 27.972 1.00 76.31 81 ARG A N 1
ATOM 618 C CA . ARG A 1 81 ? -17.070 -12.820 29.159 1.00 76.31 81 ARG A CA 1
ATOM 619 C C . ARG A 1 81 ? -16.423 -12.323 30.452 1.00 76.31 81 ARG A C 1
ATOM 621 O O . ARG A 1 81 ? -17.130 -12.021 31.418 1.00 76.31 81 ARG A O 1
ATOM 628 N N . ASP A 1 82 ? -15.105 -12.149 30.446 1.00 71.12 82 ASP A N 1
ATOM 629 C CA . ASP A 1 82 ? -14.358 -11.668 31.614 1.00 71.12 82 ASP A CA 1
ATOM 630 C C . ASP A 1 82 ? -14.642 -10.189 31.916 1.00 71.12 82 ASP A C 1
ATOM 632 O O . ASP A 1 82 ? -14.710 -9.778 33.079 1.00 71.12 82 ASP A O 1
ATOM 636 N N . TYR A 1 83 ? -14.875 -9.370 30.886 1.00 72.00 83 TYR A N 1
ATOM 637 C CA . TYR A 1 83 ? -15.241 -7.963 31.063 1.00 72.00 83 TYR A CA 1
ATOM 638 C C . TYR A 1 83 ? -16.629 -7.816 31.679 1.00 72.00 83 TYR A C 1
ATOM 640 O O . TYR A 1 83 ? -16.804 -7.046 32.626 1.00 72.00 83 TYR A O 1
ATOM 648 N N . ARG A 1 84 ? -17.602 -8.598 31.206 1.00 74.94 84 ARG A N 1
ATOM 649 C CA . ARG A 1 84 ? -18.964 -8.613 31.749 1.00 74.94 84 ARG A CA 1
ATOM 650 C C . ARG A 1 84 ? -18.994 -9.080 33.202 1.00 74.94 84 ARG A C 1
ATOM 652 O O . ARG A 1 84 ? -19.691 -8.474 34.013 1.00 74.94 84 ARG A O 1
ATOM 659 N N . ALA A 1 85 ? -18.204 -10.095 33.551 1.00 76.94 85 ALA A N 1
ATOM 660 C CA . ALA A 1 85 ? -18.076 -10.556 34.933 1.00 76.94 85 ALA A CA 1
ATOM 661 C C . ALA A 1 85 ? -17.497 -9.469 35.860 1.00 76.94 85 ALA A C 1
ATOM 663 O O . ALA A 1 85 ? -17.970 -9.289 36.985 1.00 76.94 85 ALA A O 1
ATOM 664 N N . ASN A 1 86 ? -16.508 -8.705 35.387 1.00 74.44 86 ASN A N 1
ATOM 665 C CA . ASN A 1 86 ? -15.926 -7.606 36.158 1.00 74.44 86 ASN A CA 1
ATOM 666 C C . ASN A 1 86 ? -16.899 -6.429 36.340 1.00 74.44 86 ASN A C 1
ATOM 668 O O . ASN A 1 86 ? -16.986 -5.892 37.444 1.00 74.44 86 ASN A O 1
ATOM 672 N N . VAL A 1 87 ? -17.667 -6.059 35.309 1.00 81.50 87 VAL A N 1
ATOM 673 C CA . VAL A 1 87 ? -18.708 -5.019 35.427 1.00 81.50 87 VAL A CA 1
ATOM 674 C C . VAL A 1 87 ? -19.778 -5.437 36.435 1.00 81.50 87 VAL A C 1
ATOM 676 O O . VAL A 1 87 ? -20.074 -4.674 37.352 1.00 81.50 87 VAL A O 1
ATOM 679 N N . ALA A 1 88 ? -20.275 -6.674 36.346 1.00 78.88 88 ALA A N 1
ATOM 680 C CA . ALA A 1 88 ? -21.271 -7.194 37.281 1.00 78.88 88 ALA A CA 1
ATOM 681 C C . ALA A 1 88 ? -20.772 -7.185 38.740 1.00 78.88 88 ALA A C 1
ATOM 683 O O . ALA A 1 88 ? -21.518 -6.838 39.657 1.00 78.88 88 ALA A O 1
ATOM 684 N N . ARG A 1 89 ? -19.487 -7.500 38.970 1.00 76.88 89 ARG A N 1
ATOM 685 C CA . ARG A 1 89 ? -18.863 -7.407 40.302 1.00 76.88 89 ARG A CA 1
ATOM 686 C C . ARG A 1 89 ? -18.873 -5.970 40.833 1.00 76.88 89 ARG A C 1
ATOM 688 O O . ARG A 1 89 ? -19.186 -5.751 42.003 1.00 76.88 89 ARG A O 1
ATOM 695 N N . LEU A 1 90 ? -18.531 -4.998 39.988 1.00 78.88 90 LEU A N 1
ATOM 696 C CA . LEU A 1 90 ? -18.480 -3.583 40.366 1.00 78.88 90 LEU A CA 1
ATOM 697 C C . LEU A 1 90 ? -19.876 -3.000 40.620 1.00 78.88 90 LEU A C 1
ATOM 699 O O . LEU A 1 90 ? -20.048 -2.221 41.558 1.00 78.88 90 LEU A O 1
ATOM 703 N N . GLU A 1 91 ? -20.880 -3.396 39.839 1.00 79.88 91 GLU A N 1
ATOM 704 C CA . GLU A 1 91 ? -22.279 -3.009 40.059 1.00 79.88 91 GLU A CA 1
ATOM 705 C C . GLU A 1 91 ? -22.826 -3.583 41.371 1.00 79.88 91 GLU A C 1
ATOM 707 O O . GLU A 1 91 ? -23.429 -2.848 42.159 1.00 79.88 91 GLU A O 1
ATOM 712 N N . GLY A 1 92 ? -22.533 -4.857 41.660 1.00 78.69 92 GLY A N 1
ATOM 713 C CA . GLY A 1 92 ? -22.857 -5.484 42.942 1.00 78.69 92 GLY A CA 1
ATOM 714 C C . GLY A 1 92 ? -22.237 -4.726 44.118 1.00 78.69 92 GLY A C 1
ATOM 715 O O . GLY A 1 92 ? -22.933 -4.368 45.068 1.00 78.69 92 GLY A O 1
ATOM 716 N N . PHE A 1 93 ? -20.957 -4.365 44.013 1.00 77.31 93 PHE A N 1
ATOM 717 C CA . PHE A 1 93 ? -20.274 -3.560 45.027 1.00 77.31 93 PHE A CA 1
ATOM 718 C C . PHE A 1 93 ? -20.887 -2.157 45.182 1.00 77.31 93 PHE A C 1
ATOM 720 O O . PHE A 1 93 ? -21.171 -1.723 46.299 1.00 77.31 93 PHE A O 1
ATOM 727 N N . ARG A 1 94 ? -21.189 -1.458 44.081 1.00 78.62 94 ARG A N 1
ATOM 728 C CA . ARG A 1 94 ? -21.841 -0.136 44.116 1.00 78.62 94 ARG A CA 1
ATOM 729 C C . ARG A 1 94 ? -23.227 -0.183 44.763 1.00 78.62 94 ARG A C 1
ATOM 731 O O . ARG A 1 94 ? -23.604 0.771 45.441 1.00 78.62 94 ARG A O 1
ATOM 738 N N . SER A 1 95 ? -2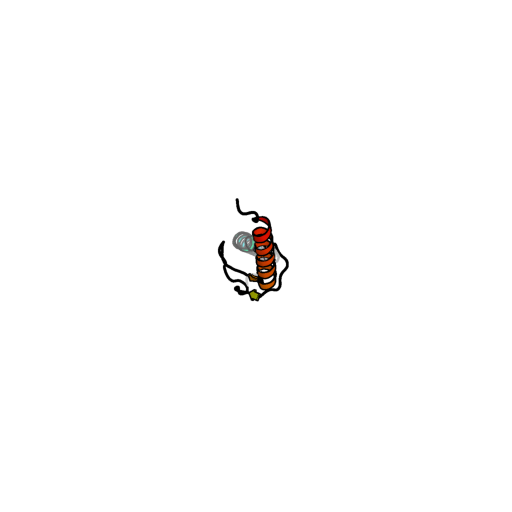3.977 -1.268 44.565 1.00 74.62 95 SER A N 1
ATOM 739 C CA . SER A 1 95 ? -25.286 -1.458 45.200 1.00 74.62 95 SER A CA 1
ATOM 740 C C . SER A 1 95 ? -25.174 -1.614 46.721 1.00 74.62 95 SER A C 1
ATOM 742 O O . SER A 1 95 ? -25.962 -1.011 47.445 1.00 74.62 95 SER A O 1
ATOM 744 N N . SER A 1 96 ? -24.131 -2.300 47.208 1.00 72.31 96 SER A N 1
ATOM 745 C CA . SER A 1 96 ? -23.865 -2.427 48.646 1.00 72.31 96 SER A CA 1
ATOM 746 C C . SER A 1 96 ? -23.472 -1.105 49.316 1.00 72.31 96 SER A C 1
ATOM 748 O O . SER A 1 96 ? -23.825 -0.873 50.467 1.00 72.31 96 SER A O 1
ATOM 750 N N . LEU A 1 97 ? -22.818 -0.195 48.587 1.00 78.56 97 LEU A N 1
ATOM 751 C CA . LEU A 1 97 ? -22.439 1.134 49.089 1.00 78.56 97 LEU A CA 1
ATOM 752 C C . LEU A 1 97 ? -23.600 2.143 49.112 1.00 78.56 97 LEU A C 1
ATOM 754 O O . LEU A 1 97 ? -23.474 3.209 49.708 1.00 78.56 97 LEU A O 1
ATOM 758 N N . ARG A 1 98 ? -24.721 1.839 48.446 1.00 75.00 98 ARG A N 1
ATOM 759 C CA . ARG A 1 98 ? -25.928 2.687 48.417 1.00 75.00 98 ARG A CA 1
ATOM 760 C C . ARG A 1 98 ? -26.852 2.441 49.627 1.00 75.00 98 ARG A C 1
ATOM 762 O O . ARG A 1 98 ? -27.916 3.042 49.710 1.00 75.00 98 ARG A O 1
ATOM 769 N N . TRP A 1 99 ? -26.449 1.585 50.564 1.00 63.03 99 TRP A N 1
ATOM 770 C CA . TRP A 1 99 ? -27.080 1.416 51.876 1.00 63.03 99 TRP A CA 1
ATOM 771 C C . TRP A 1 99 ? -26.530 2.493 52.834 1.00 63.03 99 TRP A C 1
ATOM 773 O O . TRP A 1 99 ? -25.324 2.488 53.082 1.00 63.03 99 TRP A O 1
ATOM 783 N N . PRO A 1 100 ? -27.341 3.465 53.301 1.00 63.75 100 PRO A N 1
ATOM 784 C CA . PRO A 1 100 ? -28.440 3.205 54.235 1.00 63.75 100 PRO A CA 1
ATOM 785 C C . PRO A 1 100 ? -29.801 3.766 53.774 1.00 63.75 100 PRO A C 1
ATOM 787 O O . PRO A 1 100 ? -29.849 4.821 53.137 1.00 63.75 100 PRO A O 1
ATOM 790 N N . PRO A 1 101 ? -30.921 3.106 54.112 1.00 61.34 101 PRO A N 1
ATOM 791 C CA . PRO A 1 101 ? -32.231 3.723 53.973 1.00 61.34 101 PRO A CA 1
ATOM 792 C C . PRO A 1 101 ? -32.358 4.853 55.006 1.00 61.34 101 PRO A C 1
ATOM 794 O O . PRO A 1 101 ? -32.066 4.649 56.185 1.00 61.34 101 PRO A O 1
ATOM 797 N N . SER A 1 102 ? -32.748 6.043 54.544 1.00 68.19 102 SER A N 1
ATOM 798 C CA . SER A 1 102 ? -33.315 7.096 55.397 1.00 68.19 102 SER A CA 1
ATOM 799 C C . SER A 1 102 ? -34.629 6.636 56.009 1.00 68.19 102 SER A C 1
ATOM 801 O O . SER A 1 102 ? -35.430 6.084 55.216 1.00 68.19 102 SER A O 1
#

InterPro domains:
  IPR050739 Membrane Fusion Protein [PTHR30386] (12-93)
  IPR058625 Multidrug resistance protein MdtA-like, barrel-sandwich hybrid domain [PF25917] (47-87)

Foldseek 3Di:
DDDQDPVNVVVVVVVVVVVVVVVVVCCCVVPVVPPPPDPPPDPPDPDDDDDDPDDAAWPDAPDDPPDDDDPPDDGTDGDCVVVVVVVVVVVVVVVVVPDDDD